Protein AF-A0A7W9IG91-F1 (afdb_monomer_lite)

Radius of gyration: 16.35 Å; chains: 1; bounding box: 43×32×46 Å

Foldseek 3Di:
DDDDDDDVVVVVVVVVVVLLVVFVVLVVVLQVLLVVLVFHWDWDDDPDRIWTHGPQFKIWGADSQQWIWIDGPVCPPDHTDIDHSVPSNVVSVVVSVVVVVVD

Structure (mmCIF, N/CA/C/O backbone):
data_AF-A0A7W9IG91-F1
#
_entry.id   AF-A0A7W9IG91-F1
#
loop_
_atom_site.group_PDB
_atom_site.id
_atom_site.type_symbol
_atom_site.label_atom_id
_atom_site.label_alt_id
_atom_site.label_comp_id
_atom_site.label_asym_id
_atom_site.label_entity_id
_atom_site.label_seq_id
_atom_site.pdbx_PDB_ins_code
_atom_site.Cartn_x
_atom_site.Cartn_y
_atom_site.Cartn_z
_atom_site.occupancy
_atom_site.B_iso_or_equiv
_atom_site.auth_seq_id
_atom_site.auth_comp_id
_atom_site.auth_asym_id
_atom_site.auth_atom_id
_atom_site.pdbx_PDB_model_num
ATOM 1 N N . MET A 1 1 ? 25.732 -24.321 -31.562 1.00 43.09 1 MET A N 1
ATOM 2 C CA . MET A 1 1 ? 25.474 -22.871 -31.702 1.00 43.09 1 MET A CA 1
ATOM 3 C C . MET A 1 1 ? 24.616 -22.426 -30.532 1.00 43.09 1 MET A C 1
ATOM 5 O O . MET A 1 1 ? 23.537 -22.972 -30.359 1.00 43.09 1 MET A O 1
ATOM 9 N N . ILE A 1 2 ? 25.123 -21.509 -29.711 1.00 52.06 2 ILE A N 1
ATOM 10 C CA . ILE A 1 2 ? 24.427 -20.917 -28.557 1.00 52.06 2 ILE A CA 1
ATOM 11 C C . ILE A 1 2 ? 23.882 -19.558 -29.036 1.00 52.06 2 ILE A C 1
ATOM 13 O O . ILE A 1 2 ? 24.662 -18.816 -29.637 1.00 52.06 2 ILE A O 1
ATOM 17 N N . PRO A 1 3 ? 22.585 -19.230 -28.881 1.00 42.53 3 PRO A N 1
ATOM 18 C CA . PRO A 1 3 ? 22.048 -17.975 -29.404 1.00 42.53 3 PRO A CA 1
ATOM 19 C C . PRO A 1 3 ? 22.619 -16.754 -28.659 1.00 42.53 3 PRO A C 1
ATOM 21 O O . PRO A 1 3 ? 22.746 -16.757 -27.436 1.00 42.53 3 PRO A O 1
ATOM 24 N N . LEU A 1 4 ? 22.980 -15.732 -29.444 1.00 52.22 4 LEU A N 1
ATOM 25 C CA . LEU A 1 4 ? 23.580 -14.457 -29.034 1.00 52.22 4 LEU A CA 1
ATOM 26 C C . LEU A 1 4 ? 22.638 -13.574 -28.182 1.00 52.22 4 LEU A C 1
ATOM 28 O O . LEU A 1 4 ? 21.415 -13.693 -28.287 1.00 52.22 4 LEU A O 1
ATOM 32 N N . PRO A 1 5 ? 23.202 -12.653 -27.374 1.00 56.19 5 PRO A N 1
ATOM 33 C CA . PRO A 1 5 ? 22.454 -11.748 -26.506 1.00 56.19 5 PRO A CA 1
ATOM 34 C C . PRO A 1 5 ? 21.768 -10.632 -27.307 1.00 56.19 5 PRO A C 1
ATOM 36 O O . PRO A 1 5 ? 22.362 -10.068 -28.222 1.00 56.19 5 PRO A O 1
ATOM 39 N N . GLY A 1 6 ? 20.538 -10.272 -26.920 1.00 54.62 6 GLY A N 1
ATOM 40 C CA . GLY A 1 6 ? 19.888 -9.039 -27.389 1.00 54.62 6 GLY A CA 1
ATOM 41 C C . GLY A 1 6 ? 18.570 -9.196 -28.148 1.00 54.62 6 GLY A C 1
ATOM 42 O O . GLY A 1 6 ? 18.230 -8.332 -28.952 1.00 54.62 6 GLY A O 1
ATOM 43 N N . THR A 1 7 ? 17.781 -10.247 -27.919 1.00 54.72 7 THR A N 1
ATOM 44 C CA . THR A 1 7 ? 16.390 -10.244 -28.395 1.00 54.72 7 THR A CA 1
ATOM 45 C C . THR A 1 7 ? 15.616 -9.144 -27.651 1.00 54.72 7 THR A C 1
ATOM 47 O O . THR A 1 7 ? 15.618 -9.152 -26.418 1.00 54.72 7 THR A O 1
ATOM 50 N N . PRO A 1 8 ? 14.887 -8.235 -28.332 1.00 58.00 8 PRO A N 1
ATOM 51 C CA . PRO A 1 8 ? 14.100 -7.188 -27.667 1.00 58.00 8 PRO A CA 1
ATOM 52 C C . PRO A 1 8 ? 13.054 -7.768 -26.706 1.00 58.00 8 PRO A C 1
ATOM 54 O O . PRO A 1 8 ? 12.645 -7.109 -25.758 1.00 58.00 8 PRO A O 1
ATOM 57 N N . ALA A 1 9 ? 12.645 -9.022 -26.915 1.00 57.25 9 ALA A N 1
ATOM 58 C CA . ALA A 1 9 ? 11.810 -9.767 -25.981 1.00 57.25 9 ALA A CA 1
ATOM 59 C C . ALA A 1 9 ? 12.525 -10.076 -24.650 1.00 57.25 9 ALA A C 1
ATOM 61 O O . ALA A 1 9 ? 11.914 -9.936 -23.596 1.00 57.25 9 ALA A O 1
ATOM 62 N N . GLY A 1 10 ? 13.810 -10.444 -24.683 1.00 59.09 10 GLY A N 1
ATOM 63 C CA . GLY A 1 10 ? 14.609 -10.708 -23.483 1.00 59.09 10 GLY A CA 1
ATOM 64 C C . 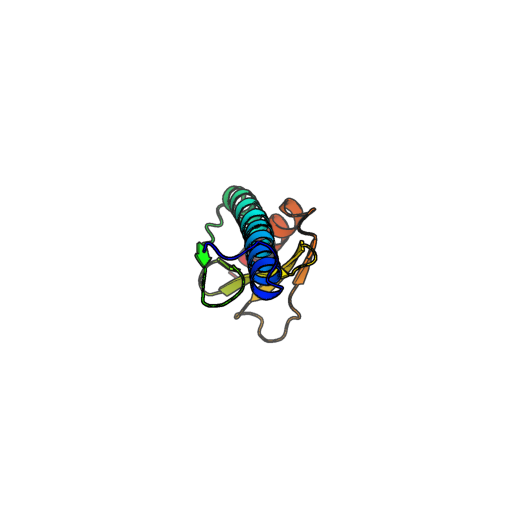GLY A 1 10 ? 14.926 -9.433 -22.703 1.00 59.09 10 GLY A C 1
ATOM 65 O O . GLY A 1 10 ? 14.837 -9.430 -21.479 1.00 59.09 10 GLY A O 1
ATOM 66 N N . ASP A 1 11 ? 15.206 -8.332 -23.405 1.00 60.47 11 ASP A N 1
ATOM 67 C CA . ASP A 1 11 ? 15.434 -7.024 -22.781 1.00 60.47 11 ASP A CA 1
ATOM 68 C C . ASP A 1 11 ? 14.144 -6.456 -22.160 1.00 60.47 11 ASP A C 1
ATOM 70 O O . ASP A 1 11 ? 14.136 -6.017 -21.011 1.00 60.47 11 ASP A O 1
ATOM 74 N N . ARG A 1 12 ? 13.002 -6.595 -22.854 1.00 60.09 12 ARG A N 1
ATOM 75 C CA . ARG A 1 12 ? 11.677 -6.255 -22.305 1.00 60.09 12 ARG A CA 1
ATOM 76 C C . ARG A 1 12 ? 11.317 -7.107 -21.098 1.00 60.09 12 ARG A C 1
ATOM 78 O O . ARG A 1 12 ? 10.820 -6.556 -20.122 1.00 60.09 12 ARG A O 1
ATOM 85 N N . LEU A 1 13 ? 11.550 -8.418 -21.152 1.00 61.75 13 LEU A N 1
ATOM 86 C CA . LEU A 1 13 ? 11.251 -9.311 -20.036 1.00 61.75 13 LEU A CA 1
ATOM 87 C C . LEU A 1 13 ? 12.100 -8.947 -18.819 1.00 61.75 13 LEU A C 1
ATOM 89 O O . LEU A 1 13 ? 11.558 -8.769 -17.737 1.00 61.75 13 LEU A O 1
ATOM 93 N N . ARG A 1 14 ? 13.404 -8.742 -19.011 1.00 62.94 14 ARG A N 1
ATOM 94 C CA . ARG A 1 14 ? 14.321 -8.338 -17.943 1.00 62.94 14 ARG A CA 1
ATOM 95 C C . ARG A 1 14 ? 13.949 -6.979 -17.357 1.00 62.94 14 ARG A C 1
ATOM 97 O O . ARG A 1 14 ? 13.932 -6.840 -16.141 1.00 62.94 14 ARG A O 1
ATOM 104 N N . ALA A 1 15 ? 13.565 -6.017 -18.195 1.00 63.72 15 ALA A N 1
ATOM 105 C CA . ALA A 1 15 ? 13.052 -4.737 -17.729 1.00 63.72 15 ALA A CA 1
ATOM 106 C C . ALA A 1 15 ? 11.737 -4.898 -16.948 1.00 63.72 15 ALA A C 1
ATOM 108 O O . ALA A 1 15 ? 11.560 -4.244 -15.933 1.00 63.72 15 ALA A O 1
ATOM 109 N N . VAL A 1 16 ? 10.818 -5.774 -17.366 1.00 65.06 16 VAL A N 1
ATOM 110 C CA . VAL A 1 16 ? 9.581 -6.074 -16.618 1.00 65.06 16 VAL A CA 1
ATOM 111 C C . VAL A 1 16 ? 9.883 -6.745 -15.274 1.00 65.06 16 VAL A C 1
ATOM 113 O O . VAL A 1 16 ? 9.307 -6.348 -14.265 1.00 65.06 16 VAL A O 1
ATOM 116 N N . THR A 1 17 ? 10.818 -7.695 -15.227 1.00 67.19 17 THR A N 1
ATOM 117 C CA . THR A 1 17 ? 11.229 -8.368 -13.987 1.00 67.19 17 THR A CA 1
ATOM 118 C C . THR A 1 17 ? 11.898 -7.404 -13.007 1.00 67.19 17 THR A C 1
ATOM 120 O O . THR A 1 17 ? 11.546 -7.394 -11.829 1.00 67.19 17 THR A O 1
ATOM 123 N N . ASP A 1 18 ? 12.813 -6.557 -13.482 1.00 68.06 18 ASP A N 1
ATOM 124 C CA . ASP A 1 18 ? 13.475 -5.536 -12.660 1.00 68.06 18 ASP A CA 1
ATOM 125 C C . ASP A 1 18 ? 12.458 -4.509 -12.119 1.00 68.06 18 ASP A C 1
ATOM 127 O O . ASP A 1 18 ? 12.453 -4.172 -10.935 1.00 68.06 18 ASP A O 1
ATOM 131 N N . ARG A 1 19 ? 11.476 -4.127 -12.947 1.00 65.75 19 ARG A N 1
ATOM 132 C CA . ARG A 1 19 ? 10.362 -3.245 -12.553 1.00 65.75 19 ARG A CA 1
ATOM 133 C C . ARG A 1 19 ? 9.466 -3.858 -11.479 1.00 65.75 19 ARG A C 1
ATOM 135 O O . ARG A 1 19 ? 9.096 -3.170 -10.530 1.00 65.75 19 ARG A O 1
ATOM 142 N N . TRP A 1 20 ? 9.114 -5.137 -11.599 1.00 70.38 20 TRP A N 1
ATOM 143 C CA . TRP A 1 20 ? 8.345 -5.829 -10.560 1.00 70.38 20 TRP A CA 1
ATOM 144 C C . TRP A 1 20 ? 9.146 -5.984 -9.268 1.00 70.38 20 TRP A C 1
ATOM 146 O O . TRP A 1 20 ? 8.561 -5.955 -8.187 1.00 70.38 20 TRP A O 1
ATOM 156 N N . SER A 1 21 ? 10.475 -6.065 -9.361 1.00 73.38 21 SER A N 1
ATOM 157 C CA . SER A 1 21 ? 11.360 -6.057 -8.196 1.00 73.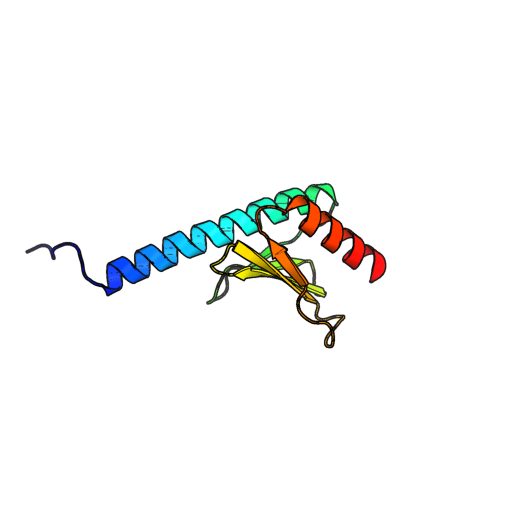38 21 SER A CA 1
ATOM 158 C C . SER A 1 21 ? 11.289 -4.729 -7.432 1.00 73.38 21 SER A C 1
ATOM 160 O O . SER A 1 21 ? 11.149 -4.735 -6.206 1.00 73.38 21 SER A O 1
ATOM 162 N N . ALA A 1 22 ? 11.296 -3.589 -8.135 1.00 76.00 22 ALA A N 1
ATOM 163 C CA . ALA A 1 22 ? 11.152 -2.267 -7.520 1.00 76.00 22 ALA A CA 1
ATOM 164 C C . ALA A 1 22 ? 9.778 -2.088 -6.848 1.00 76.00 22 ALA A C 1
ATOM 166 O O . ALA A 1 22 ? 9.709 -1.732 -5.670 1.00 76.00 22 ALA A O 1
ATOM 167 N N . ALA A 1 23 ? 8.693 -2.438 -7.547 1.00 74.94 23 ALA A N 1
ATOM 168 C CA . ALA A 1 23 ? 7.334 -2.399 -7.001 1.00 74.94 23 ALA A CA 1
ATOM 169 C C . ALA A 1 23 ? 7.185 -3.300 -5.759 1.00 74.94 23 ALA A C 1
ATOM 171 O O . ALA A 1 23 ? 6.694 -2.867 -4.716 1.00 74.94 23 ALA A O 1
ATOM 172 N N . ALA A 1 24 ? 7.694 -4.535 -5.825 1.00 78.75 24 ALA A N 1
ATOM 173 C CA . ALA A 1 24 ? 7.693 -5.466 -4.698 1.00 78.75 24 ALA A CA 1
ATOM 174 C C . ALA A 1 24 ? 8.578 -4.997 -3.531 1.00 78.75 24 ALA A C 1
ATOM 176 O O . ALA A 1 24 ? 8.343 -5.385 -2.387 1.00 78.75 24 ALA A O 1
ATOM 177 N N . THR A 1 25 ? 9.614 -4.201 -3.796 1.00 83.62 25 THR A N 1
ATOM 178 C CA . THR A 1 25 ? 10.466 -3.613 -2.753 1.00 83.62 25 THR A CA 1
ATOM 179 C C . THR A 1 25 ? 9.745 -2.472 -2.045 1.00 83.62 25 THR A C 1
ATOM 181 O O . THR A 1 25 ? 9.724 -2.452 -0.816 1.00 83.62 25 THR A O 1
ATOM 184 N N . ALA A 1 26 ? 9.091 -1.578 -2.791 1.00 81.50 26 ALA A N 1
ATOM 185 C CA . ALA A 1 26 ? 8.271 -0.508 -2.224 1.00 81.50 26 ALA A CA 1
ATOM 186 C C . ALA A 1 26 ? 7.130 -1.068 -1.358 1.00 81.50 26 ALA A C 1
ATOM 188 O O . ALA A 1 26 ? 6.957 -0.643 -0.220 1.00 81.50 26 ALA A O 1
ATOM 189 N N . LEU A 1 27 ? 6.424 -2.099 -1.835 1.00 84.25 27 LEU A N 1
ATOM 190 C CA . LEU A 1 27 ? 5.362 -2.762 -1.068 1.00 84.25 27 LEU A CA 1
ATOM 191 C C . LEU A 1 27 ? 5.888 -3.472 0.184 1.00 84.25 27 LEU A C 1
ATOM 193 O O . LEU A 1 27 ? 5.248 -3.433 1.231 1.00 84.25 27 LEU A O 1
ATOM 197 N N . ARG A 1 28 ? 7.074 -4.090 0.114 1.00 86.31 28 ARG A N 1
ATOM 198 C CA . ARG A 1 28 ? 7.719 -4.675 1.300 1.00 86.31 28 ARG A CA 1
ATOM 199 C C . ARG A 1 28 ? 8.068 -3.621 2.343 1.00 86.31 28 ARG A C 1
ATOM 201 O O . ARG A 1 28 ? 7.833 -3.865 3.520 1.00 86.31 28 ARG A O 1
ATOM 208 N N . ARG A 1 29 ? 8.593 -2.467 1.924 1.00 85.88 29 ARG A N 1
ATOM 209 C CA . ARG A 1 29 ? 8.861 -1.341 2.829 1.00 85.88 29 ARG A CA 1
ATOM 210 C C . ARG A 1 29 ? 7.568 -0.808 3.438 1.00 85.88 29 ARG A C 1
ATOM 212 O O . ARG A 1 29 ? 7.483 -0.715 4.651 1.00 85.88 29 ARG A O 1
ATOM 219 N N . LEU A 1 30 ? 6.539 -0.584 2.621 1.00 83.88 30 LEU A N 1
ATOM 220 C CA . LEU A 1 30 ? 5.232 -0.141 3.104 1.00 83.88 30 LEU A CA 1
ATOM 221 C C . LEU A 1 30 ? 4.640 -1.110 4.135 1.00 83.88 30 LEU A C 1
ATOM 223 O O . LEU A 1 30 ? 4.118 -0.684 5.156 1.00 83.88 30 LEU A O 1
ATOM 227 N N . ARG A 1 31 ? 4.758 -2.421 3.903 1.00 87.88 31 ARG A N 1
ATOM 228 C CA . ARG A 1 31 ? 4.341 -3.438 4.874 1.00 87.88 31 ARG A CA 1
ATOM 229 C C . ARG A 1 31 ? 5.095 -3.326 6.202 1.00 87.88 31 ARG A C 1
ATOM 231 O O . ARG A 1 31 ? 4.483 -3.542 7.241 1.00 87.88 31 ARG A O 1
ATOM 238 N N . VAL A 1 32 ? 6.396 -3.037 6.178 1.00 87.44 32 VAL A N 1
ATOM 239 C CA . VAL A 1 32 ? 7.188 -2.839 7.405 1.00 87.44 32 VAL A CA 1
ATOM 240 C C . VAL A 1 32 ? 6.690 -1.617 8.175 1.00 87.44 32 VAL A C 1
ATOM 242 O O . VAL A 1 32 ? 6.466 -1.732 9.374 1.00 87.44 32 VAL A O 1
ATOM 245 N N . GLU A 1 33 ? 6.429 -0.502 7.493 1.00 87.56 33 GLU A N 1
ATOM 246 C CA . GLU A 1 33 ? 5.859 0.696 8.128 1.00 87.56 33 GLU A CA 1
ATOM 247 C C . GLU A 1 33 ? 4.465 0.412 8.716 1.00 87.56 33 GLU A C 1
ATOM 249 O O . GLU A 1 33 ? 4.170 0.753 9.856 1.00 87.56 33 GLU A O 1
ATOM 254 N N . LEU A 1 34 ? 3.607 -0.302 7.981 1.00 85.56 34 LEU A N 1
ATOM 255 C CA . LEU A 1 34 ? 2.270 -0.683 8.451 1.00 85.56 34 LEU A CA 1
ATOM 256 C C . LEU A 1 34 ? 2.304 -1.616 9.672 1.00 85.56 34 LEU A C 1
ATOM 258 O O . LEU A 1 34 ? 1.420 -1.540 10.527 1.00 85.56 34 LEU A O 1
ATOM 262 N N . HIS A 1 35 ? 3.330 -2.462 9.792 1.00 87.31 35 HIS A N 1
ATOM 263 C CA . HIS A 1 35 ? 3.516 -3.303 10.974 1.00 87.31 35 HIS A CA 1
ATOM 264 C C . HIS A 1 35 ? 3.743 -2.483 12.253 1.00 87.31 35 HIS A C 1
ATOM 266 O O . HIS A 1 35 ? 3.303 -2.928 13.315 1.00 87.31 35 HIS A O 1
ATOM 272 N N . ASP A 1 36 ? 4.372 -1.304 12.173 1.00 87.25 36 ASP A N 1
ATOM 273 C CA . ASP A 1 36 ? 4.530 -0.396 13.323 1.00 87.25 36 ASP A CA 1
ATOM 274 C C . ASP A 1 36 ? 3.160 0.064 13.855 1.00 87.25 36 ASP A C 1
ATOM 276 O O . ASP A 1 36 ? 2.903 0.091 15.059 1.00 87.25 36 ASP A O 1
ATOM 280 N N . HIS A 1 37 ? 2.205 0.249 12.941 1.00 82.38 37 HIS A N 1
ATOM 281 C CA . HIS A 1 37 ? 0.806 0.550 13.240 1.00 82.38 37 HIS A CA 1
ATOM 282 C C . HIS A 1 37 ? -0.046 -0.684 13.600 1.00 82.38 37 HIS A C 1
ATOM 284 O O . HIS A 1 37 ? -1.268 -0.577 13.690 1.00 82.38 37 HIS A O 1
ATOM 290 N N . ARG A 1 38 ? 0.566 -1.861 13.818 1.00 85.00 38 ARG A N 1
ATOM 291 C CA . ARG A 1 38 ? -0.110 -3.158 14.053 1.00 85.00 38 ARG A CA 1
ATOM 292 C C . ARG A 1 38 ? -1.045 -3.599 12.923 1.00 85.00 38 ARG A C 1
ATOM 294 O O . ARG A 1 38 ? -1.963 -4.391 13.137 1.00 85.00 38 ARG A O 1
ATOM 301 N N . ILE A 1 39 ? -0.803 -3.108 11.714 1.00 83.75 39 ILE A N 1
ATOM 302 C CA . ILE A 1 39 ? -1.510 -3.527 10.510 1.00 83.75 39 ILE A CA 1
ATOM 303 C C . ILE A 1 39 ? -0.657 -4.600 9.845 1.00 83.75 39 ILE A C 1
ATOM 305 O O . ILE A 1 39 ? 0.525 -4.394 9.572 1.00 83.75 39 ILE A O 1
ATOM 309 N N . HIS A 1 40 ? -1.252 -5.762 9.587 1.00 85.12 40 HIS A N 1
ATOM 310 C CA . HIS A 1 40 ? -0.550 -6.923 9.040 1.00 85.12 40 HIS A CA 1
ATOM 311 C C . HIS A 1 40 ? -1.055 -7.240 7.635 1.00 85.12 40 HIS A C 1
ATOM 313 O O . HIS A 1 40 ? -1.910 -8.108 7.470 1.00 85.12 40 HIS A O 1
ATOM 319 N N . PRO A 1 41 ? -0.569 -6.515 6.616 1.00 84.69 41 PRO A N 1
ATOM 320 C CA . PRO A 1 41 ? -1.030 -6.702 5.261 1.00 84.69 41 PRO A CA 1
ATOM 321 C C . PRO A 1 41 ? -0.275 -7.843 4.570 1.00 84.69 41 PRO A C 1
ATOM 323 O O . PRO A 1 41 ? 0.907 -8.103 4.826 1.00 84.69 41 PRO A O 1
ATOM 326 N N . GLU A 1 42 ? -0.950 -8.493 3.635 1.00 87.88 42 GLU A N 1
ATOM 327 C CA . GLU A 1 42 ? -0.411 -9.586 2.837 1.00 87.88 42 GLU A CA 1
ATOM 328 C C . GLU A 1 42 ? 0.021 -9.073 1.464 1.00 87.88 42 GLU A C 1
ATOM 330 O O . GLU A 1 42 ? -0.642 -8.231 0.865 1.00 87.88 42 GLU A O 1
ATOM 335 N N . ILE A 1 43 ? 1.152 -9.557 0.944 1.00 85.44 43 ILE A N 1
ATOM 336 C CA . ILE A 1 43 ? 1.553 -9.235 -0.431 1.00 85.44 43 ILE A CA 1
ATOM 337 C C . ILE A 1 43 ? 1.011 -10.335 -1.339 1.00 85.44 43 ILE A C 1
ATOM 339 O O . ILE A 1 43 ? 1.458 -11.478 -1.252 1.00 85.44 43 ILE A O 1
ATOM 343 N N . ALA A 1 44 ? 0.089 -9.979 -2.227 1.00 84.62 44 ALA A N 1
ATOM 344 C CA . ALA A 1 44 ? -0.434 -10.865 -3.252 1.00 84.62 44 ALA A CA 1
ATOM 345 C C . ALA A 1 44 ? 0.331 -10.677 -4.572 1.00 84.62 44 ALA A C 1
ATOM 347 O O . ALA A 1 44 ? 0.537 -9.558 -5.053 1.00 84.62 44 ALA A O 1
ATOM 348 N N . TYR A 1 45 ? 0.733 -11.805 -5.155 1.00 77.75 45 TYR A N 1
ATOM 349 C CA . TYR A 1 45 ? 1.396 -11.906 -6.453 1.00 77.75 45 TYR A CA 1
ATOM 350 C C . TYR A 1 45 ? 0.476 -12.674 -7.410 1.00 77.75 45 TYR A C 1
ATOM 352 O O . TYR A 1 45 ? 0.661 -13.864 -7.648 1.00 77.75 45 TYR A O 1
ATOM 360 N N . ASP A 1 46 ? -0.564 -12.008 -7.903 1.00 72.56 46 ASP A N 1
ATOM 361 C CA . ASP A 1 46 ? -1.449 -12.552 -8.940 1.00 72.56 46 ASP A CA 1
ATOM 362 C C . ASP A 1 46 ? -0.798 -12.463 -10.333 1.00 72.56 46 ASP A C 1
ATOM 364 O O . ASP A 1 46 ? 0.353 -12.052 -10.465 1.00 72.56 46 ASP A O 1
ATOM 368 N N . MET A 1 47 ? -1.531 -12.796 -11.406 1.00 66.19 47 MET A N 1
ATOM 369 C CA . MET A 1 47 ? -1.080 -12.654 -12.809 1.00 66.19 47 MET A CA 1
ATOM 370 C C . MET A 1 47 ? -0.812 -11.190 -13.259 1.00 66.19 47 MET A C 1
ATOM 372 O O . MET A 1 47 ? -0.831 -10.888 -14.451 1.00 66.19 47 MET A O 1
ATOM 376 N N . GLY A 1 48 ? -0.576 -10.266 -12.325 1.00 70.94 48 GLY A N 1
ATOM 377 C CA . GLY A 1 48 ? -0.393 -8.835 -12.540 1.00 70.94 48 GLY A CA 1
ATOM 378 C C . GLY A 1 48 ? 0.686 -8.229 -11.628 1.00 70.94 48 GLY A C 1
ATOM 379 O O . GLY A 1 48 ? 1.513 -8.953 -11.074 1.00 70.94 48 GLY A O 1
ATOM 380 N N . PRO A 1 49 ? 0.729 -6.891 -11.494 1.00 72.31 49 PRO A N 1
ATOM 381 C CA . PRO A 1 49 ? 1.668 -6.233 -10.591 1.00 72.31 49 PRO A CA 1
ATOM 382 C C . PRO A 1 49 ? 1.426 -6.664 -9.135 1.00 72.31 49 PRO A C 1
ATOM 384 O O . PRO A 1 49 ? 0.283 -6.949 -8.763 1.00 72.31 49 PRO A O 1
ATOM 387 N N . PRO A 1 50 ? 2.483 -6.706 -8.304 1.00 81.50 50 PRO A N 1
ATOM 388 C CA . PRO A 1 50 ? 2.334 -7.049 -6.899 1.00 81.50 50 PRO A CA 1
ATOM 389 C C . PRO A 1 50 ? 1.421 -6.033 -6.208 1.00 81.50 50 PRO A C 1
ATOM 391 O O . PRO A 1 50 ? 1.450 -4.840 -6.522 1.00 81.50 50 PRO A O 1
ATOM 394 N N . ARG A 1 51 ? 0.626 -6.511 -5.251 1.00 84.62 51 ARG A N 1
ATOM 395 C CA . ARG A 1 51 ? -0.288 -5.684 -4.458 1.00 84.62 51 ARG A CA 1
ATOM 396 C C . ARG A 1 51 ? -0.209 -6.052 -2.983 1.00 84.62 51 ARG A C 1
ATOM 398 O O . ARG A 1 51 ? -0.014 -7.214 -2.643 1.00 84.62 51 ARG A O 1
ATOM 405 N N . LEU A 1 52 ? -0.352 -5.062 -2.117 1.00 86.31 52 LEU A N 1
ATOM 406 C CA . LEU A 1 52 ? -0.652 -5.236 -0.706 1.00 86.31 52 LEU A CA 1
ATOM 407 C C . LEU A 1 52 ? -2.158 -5.411 -0.538 1.00 86.31 52 LEU A C 1
ATOM 409 O O . LEU A 1 52 ? -2.932 -4.643 -1.095 1.00 86.31 52 LEU A O 1
ATOM 413 N N . VAL A 1 53 ? -2.572 -6.367 0.270 1.00 86.38 53 VAL A N 1
ATOM 414 C CA . VAL A 1 53 ? -3.961 -6.572 0.666 1.00 86.38 53 VAL A CA 1
ATOM 415 C C . VAL A 1 53 ? -4.021 -6.418 2.178 1.00 86.38 53 VAL A C 1
ATOM 417 O O . VAL A 1 53 ? -3.255 -7.053 2.900 1.00 86.38 53 VAL A O 1
ATOM 420 N N . ILE A 1 54 ? -4.881 -5.527 2.662 1.00 85.00 54 ILE A N 1
ATOM 421 C CA . ILE A 1 54 ? -5.075 -5.251 4.084 1.00 85.00 54 ILE A CA 1
ATOM 422 C C . ILE A 1 54 ? -6.494 -5.679 4.461 1.00 85.00 54 ILE A C 1
ATOM 424 O O . ILE A 1 54 ? -7.457 -4.930 4.278 1.00 85.00 54 ILE A O 1
ATOM 428 N N . GLY A 1 55 ? -6.617 -6.912 4.960 1.00 78.19 55 GLY A N 1
ATOM 429 C CA . GLY A 1 55 ? -7.916 -7.546 5.190 1.00 78.19 55 GLY A CA 1
ATOM 430 C C . GLY A 1 55 ? -8.759 -7.624 3.910 1.00 78.19 55 GLY A C 1
ATOM 431 O O . GLY A 1 55 ? -8.217 -7.678 2.811 1.00 78.19 55 GLY A O 1
ATOM 432 N N . ASP A 1 56 ? -10.085 -7.593 4.049 1.00 71.88 56 ASP A N 1
ATOM 433 C CA . ASP A 1 56 ? -11.021 -7.591 2.906 1.00 71.88 56 ASP A CA 1
ATOM 434 C C . ASP A 1 56 ? -11.314 -6.169 2.377 1.00 71.88 56 ASP A C 1
ATOM 436 O O . ASP A 1 56 ? -11.915 -5.972 1.326 1.00 71.88 56 ASP A O 1
ATOM 440 N N . ALA A 1 57 ? -10.883 -5.142 3.116 1.00 72.38 57 ALA A N 1
ATOM 441 C CA . ALA A 1 57 ? -11.352 -3.774 2.930 1.00 72.38 57 ALA A CA 1
ATOM 442 C C . ALA A 1 57 ? -10.459 -2.919 2.025 1.00 72.38 57 ALA A C 1
ATOM 444 O O . ALA A 1 57 ? -10.961 -1.959 1.439 1.00 72.38 57 ALA A O 1
ATOM 445 N N . LEU A 1 58 ? -9.156 -3.204 1.928 1.00 80.06 58 LEU A N 1
ATOM 446 C CA . LEU A 1 58 ? -8.200 -2.293 1.299 1.00 80.06 58 LEU A CA 1
ATOM 447 C C . LEU A 1 58 ? -7.131 -3.044 0.499 1.00 80.06 58 LEU A C 1
ATOM 449 O O . LEU A 1 58 ? -6.451 -3.934 0.999 1.00 80.06 58 LEU A O 1
ATOM 453 N N . THR A 1 59 ? -6.944 -2.634 -0.748 1.00 85.00 59 THR A N 1
ATOM 454 C CA . THR A 1 59 ? -5.881 -3.098 -1.636 1.00 85.00 59 THR A CA 1
ATOM 455 C C . THR A 1 59 ? -4.982 -1.926 -1.996 1.00 85.00 59 THR A C 1
ATOM 457 O O . THR A 1 59 ? -5.454 -0.867 -2.394 1.00 85.00 59 THR A O 1
ATOM 460 N N . VAL A 1 60 ? -3.676 -2.119 -1.889 1.00 83.69 60 VAL A N 1
ATOM 461 C CA . VAL A 1 60 ? -2.661 -1.127 -2.226 1.00 83.69 60 VAL A CA 1
ATOM 462 C C . VAL A 1 60 ? -1.787 -1.679 -3.343 1.00 83.69 60 VAL A C 1
ATOM 464 O O . VAL A 1 60 ? -1.328 -2.813 -3.270 1.00 83.69 60 VAL A O 1
ATOM 467 N N . TRP A 1 61 ? -1.509 -0.904 -4.379 1.00 84.69 61 TRP A N 1
ATOM 468 C CA . TRP A 1 61 ? -0.549 -1.285 -5.418 1.00 84.69 61 TRP A CA 1
ATOM 469 C C . TRP A 1 61 ? 0.386 -0.128 -5.724 1.00 84.69 61 TRP A C 1
ATOM 471 O O . TRP A 1 61 ? 0.140 1.005 -5.333 1.00 84.69 61 TRP A O 1
ATOM 481 N N . THR A 1 62 ? 1.483 -0.402 -6.417 1.00 79.00 62 THR A N 1
ATOM 482 C CA . THR A 1 62 ? 2.420 0.632 -6.858 1.00 79.00 62 THR A CA 1
ATOM 483 C C . THR A 1 62 ? 2.484 0.665 -8.377 1.00 79.00 62 THR A C 1
ATOM 485 O O . THR A 1 62 ? 2.560 -0.378 -9.029 1.00 79.00 62 THR A O 1
ATOM 488 N N . ASP A 1 63 ? 2.425 1.861 -8.957 1.00 74.94 63 ASP A N 1
ATOM 489 C CA . ASP A 1 63 ? 2.680 2.059 -10.382 1.00 74.94 63 ASP A CA 1
ATOM 490 C C . ASP A 1 63 ? 4.187 2.173 -10.675 1.00 74.94 63 ASP A C 1
ATOM 492 O O . ASP A 1 63 ? 5.028 2.346 -9.791 1.00 74.94 63 ASP A O 1
ATOM 496 N N . ARG A 1 64 ? 4.516 2.099 -11.965 1.00 66.25 64 ARG A N 1
ATOM 497 C CA . ARG A 1 64 ? 5.835 2.253 -12.585 1.00 66.25 64 ARG A CA 1
ATOM 498 C C . ARG A 1 64 ? 6.593 3.502 -12.136 1.00 66.25 64 ARG A C 1
ATOM 500 O O . ARG A 1 64 ? 7.819 3.464 -12.131 1.00 66.25 64 ARG A O 1
ATOM 507 N N . ALA A 1 65 ? 5.892 4.583 -11.791 1.00 67.94 65 ALA A N 1
ATOM 508 C CA . ALA A 1 65 ? 6.500 5.819 -11.295 1.00 67.94 65 ALA A CA 1
ATOM 509 C C . ALA A 1 65 ? 6.882 5.771 -9.802 1.00 67.94 65 ALA A C 1
ATOM 511 O O . ALA A 1 65 ? 7.394 6.752 -9.274 1.00 67.94 65 ALA A O 1
ATOM 512 N N . GLY A 1 66 ? 6.620 4.657 -9.108 1.00 67.56 66 GLY A N 1
ATOM 513 C CA . GLY A 1 66 ? 6.725 4.594 -7.653 1.00 67.56 66 GLY A CA 1
ATOM 514 C C . GLY A 1 66 ? 5.549 5.277 -6.960 1.00 67.56 66 GLY A C 1
ATOM 515 O O . GLY A 1 66 ? 5.636 5.595 -5.787 1.00 67.56 66 GLY A O 1
ATOM 516 N N . THR A 1 67 ? 4.439 5.520 -7.649 1.00 79.12 67 THR A N 1
ATOM 517 C CA . THR A 1 67 ? 3.227 6.027 -7.005 1.00 79.12 67 THR A CA 1
ATOM 518 C C . THR A 1 67 ? 2.485 4.863 -6.357 1.00 79.12 67 THR A C 1
ATOM 520 O O . THR A 1 67 ? 2.134 3.901 -7.036 1.00 79.12 67 THR A O 1
ATOM 523 N N . VAL A 1 68 ? 2.268 4.931 -5.050 1.00 79.38 68 VAL 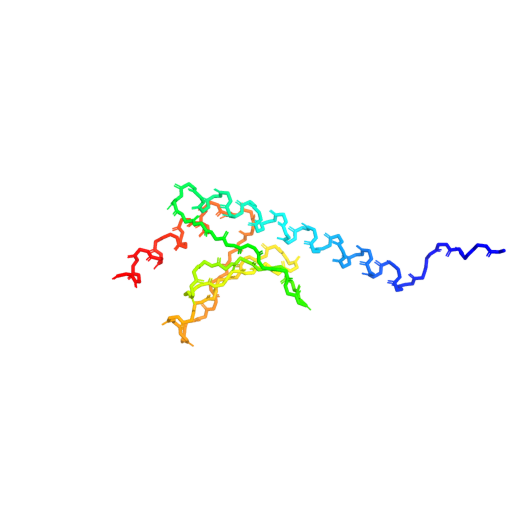A N 1
ATOM 524 C CA . VAL A 1 68 ? 1.413 4.022 -4.288 1.00 79.38 68 VAL A CA 1
ATOM 525 C C . VAL A 1 68 ? -0.035 4.445 -4.496 1.00 79.38 68 VAL A C 1
ATOM 527 O O . VAL A 1 68 ? -0.354 5.608 -4.296 1.00 79.38 68 VAL A O 1
ATOM 530 N N . PHE A 1 69 ? -0.893 3.510 -4.879 1.00 80.06 69 PHE A N 1
ATOM 531 C CA . PHE A 1 69 ? -2.332 3.679 -5.024 1.00 80.06 69 PHE A CA 1
ATOM 532 C C . PHE A 1 69 ? -3.045 2.832 -3.985 1.00 80.06 69 PHE A C 1
ATOM 534 O O . PHE A 1 69 ? -2.742 1.646 -3.852 1.00 80.06 69 PHE A O 1
ATOM 541 N N . CYS A 1 70 ? -4.017 3.420 -3.302 1.00 77.88 70 CYS A N 1
ATOM 542 C CA . CYS A 1 70 ? -4.822 2.746 -2.295 1.00 77.88 70 CYS A CA 1
ATOM 543 C C . CYS A 1 70 ? -6.279 2.700 -2.752 1.00 77.88 70 CYS A C 1
ATOM 545 O O . CYS A 1 70 ? -6.883 3.735 -3.024 1.00 77.88 70 CYS A O 1
ATOM 547 N N . TRP A 1 71 ? -6.853 1.504 -2.813 1.00 77.50 71 TRP A N 1
ATOM 548 C CA . TRP A 1 71 ? -8.245 1.271 -3.176 1.00 77.50 71 TRP A CA 1
ATOM 549 C C . TRP A 1 71 ? -8.962 0.536 -2.057 1.00 77.50 71 TRP A C 1
ATOM 551 O O . TRP A 1 71 ? -8.465 -0.479 -1.573 1.00 77.50 71 TRP A O 1
ATOM 561 N N . SER A 1 72 ? -10.134 1.023 -1.658 1.00 74.06 72 SER A N 1
ATOM 562 C CA . SER A 1 72 ? -10.948 0.377 -0.634 1.00 74.06 72 SER A CA 1
ATOM 563 C C . SER A 1 72 ? -12.298 -0.051 -1.188 1.00 74.06 72 SER A C 1
ATOM 565 O O . SER A 1 72 ? -13.016 0.757 -1.770 1.00 74.06 72 SER A O 1
ATOM 567 N N . ALA A 1 73 ? -12.671 -1.309 -0.951 1.00 67.62 73 ALA A N 1
ATOM 568 C CA . ALA A 1 73 ? -13.982 -1.828 -1.334 1.00 67.62 73 ALA A CA 1
ATOM 569 C C . ALA A 1 73 ? -15.124 -1.201 -0.511 1.00 67.62 73 ALA A C 1
ATOM 571 O O . ALA A 1 73 ? -16.246 -1.092 -1.000 1.00 67.62 73 ALA A O 1
ATOM 572 N N . ALA A 1 74 ? -14.835 -0.747 0.716 1.00 63.03 74 ALA A N 1
ATOM 573 C CA . ALA A 1 74 ? -15.801 -0.070 1.583 1.00 63.03 74 ALA A CA 1
ATOM 574 C C . ALA A 1 74 ? -16.213 1.316 1.051 1.00 63.03 74 ALA A C 1
ATOM 576 O O . ALA A 1 74 ? -17.292 1.803 1.376 1.00 63.03 74 ALA A O 1
ATOM 577 N N . TYR A 1 75 ? -15.384 1.922 0.197 1.00 58.59 75 TYR A N 1
ATOM 578 C CA . TYR A 1 75 ? -15.574 3.265 -0.345 1.00 58.59 75 TYR A CA 1
ATOM 579 C C . TYR A 1 75 ? -15.608 3.221 -1.876 1.00 58.59 75 TYR A C 1
ATOM 581 O O . TYR A 1 75 ? -14.798 3.860 -2.543 1.00 58.59 75 TYR A O 1
ATOM 589 N N . MET A 1 76 ? -16.553 2.457 -2.443 1.00 56.97 76 MET A N 1
ATOM 590 C CA . MET A 1 76 ? -16.744 2.269 -3.897 1.00 56.97 76 MET A CA 1
ATOM 591 C C . MET A 1 76 ? -16.843 3.572 -4.724 1.00 56.97 76 MET A C 1
ATOM 593 O O . MET A 1 76 ? -16.783 3.510 -5.951 1.00 56.97 76 MET A O 1
ATOM 597 N N . GLU A 1 77 ? -16.974 4.732 -4.079 1.00 53.28 77 GLU A N 1
ATOM 598 C CA . GLU A 1 77 ? -17.132 6.050 -4.701 1.00 53.28 77 GLU A CA 1
ATOM 599 C C . GLU A 1 77 ? -15.912 6.977 -4.521 1.00 53.28 77 GLU A C 1
ATOM 601 O O . GLU A 1 77 ? -15.876 8.053 -5.120 1.00 53.28 77 GLU A O 1
ATOM 606 N N . GLU A 1 78 ? -14.895 6.592 -3.736 1.00 52.97 78 GLU A N 1
ATOM 607 C CA . GLU A 1 78 ? -13.710 7.431 -3.527 1.00 52.97 78 GLU A CA 1
ATOM 608 C C . GLU A 1 78 ? -12.613 7.166 -4.576 1.00 52.97 78 GLU A C 1
ATOM 610 O O . GLU A 1 78 ? -12.296 6.010 -4.881 1.00 52.97 78 GLU A O 1
ATOM 615 N N . PRO A 1 79 ? -11.987 8.222 -5.134 1.00 56.50 79 PRO A N 1
ATOM 616 C CA . PRO A 1 79 ? -10.835 8.057 -6.007 1.00 56.50 79 PRO A CA 1
ATOM 617 C C . PRO A 1 79 ? -9.694 7.388 -5.236 1.00 56.50 79 PRO A C 1
ATOM 619 O O . PRO A 1 79 ? -9.461 7.696 -4.068 1.00 56.50 79 PRO A O 1
ATOM 622 N N . ALA A 1 80 ? -8.968 6.485 -5.900 1.00 62.94 80 ALA A N 1
ATOM 623 C CA . ALA A 1 80 ? -7.811 5.834 -5.299 1.00 62.94 80 ALA A CA 1
ATOM 624 C C . ALA A 1 80 ? -6.812 6.895 -4.804 1.00 62.94 80 ALA A C 1
ATOM 626 O O . ALA A 1 80 ? -6.332 7.719 -5.593 1.00 62.94 80 ALA A O 1
ATOM 627 N N . ASP A 1 81 ? -6.519 6.881 -3.502 1.00 66.88 81 ASP A N 1
ATOM 628 C CA . ASP A 1 81 ? -5.539 7.791 -2.911 1.00 66.88 81 ASP A CA 1
ATOM 629 C C . ASP A 1 81 ? -4.171 7.454 -3.497 1.00 66.88 81 ASP A C 1
ATOM 631 O O . ASP A 1 81 ? -3.824 6.274 -3.623 1.00 66.88 81 ASP A O 1
ATOM 635 N N . HIS A 1 82 ? -3.425 8.477 -3.904 1.00 70.50 82 HIS A N 1
ATOM 636 C CA . HIS A 1 82 ? -2.119 8.303 -4.513 1.00 70.50 82 HIS A CA 1
ATOM 637 C C . HIS A 1 82 ? -1.056 9.072 -3.743 1.00 70.50 82 HIS A C 1
ATOM 639 O O . HIS A 1 82 ? -1.221 10.244 -3.409 1.00 70.50 82 HIS A O 1
ATOM 645 N N . ALA A 1 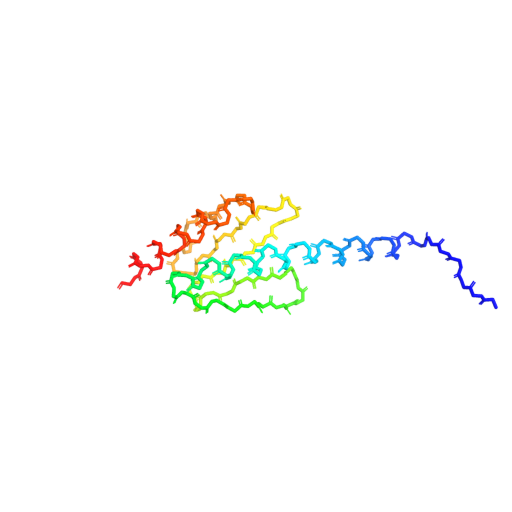83 ? 0.069 8.413 -3.505 1.00 71.25 83 ALA A N 1
ATOM 646 C CA . ALA A 1 83 ? 1.198 8.992 -2.800 1.00 71.25 83 ALA A CA 1
ATOM 647 C C . ALA A 1 83 ? 2.519 8.491 -3.379 1.00 71.25 83 ALA A C 1
ATOM 649 O O . ALA A 1 83 ? 2.572 7.460 -4.048 1.00 71.25 83 ALA A O 1
ATOM 650 N N . SER A 1 84 ? 3.601 9.226 -3.147 1.00 74.00 84 SER A N 1
ATOM 651 C CA . SER A 1 84 ? 4.929 8.793 -3.578 1.00 74.00 84 SER A CA 1
ATOM 652 C C . SER A 1 84 ? 5.426 7.632 -2.713 1.00 74.00 84 SER A C 1
ATOM 654 O O . SER A 1 84 ? 5.260 7.646 -1.496 1.00 74.00 84 SER A O 1
ATOM 656 N N . ALA A 1 85 ? 6.097 6.650 -3.315 1.00 70.06 85 ALA A N 1
ATOM 65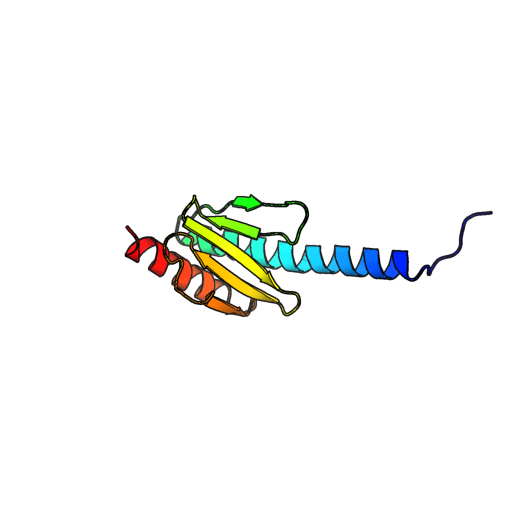7 C CA . ALA A 1 85 ? 6.799 5.585 -2.597 1.00 70.06 85 ALA A CA 1
ATOM 658 C C . ALA A 1 85 ? 8.081 6.068 -1.899 1.00 70.06 85 ALA A C 1
ATOM 660 O O . ALA A 1 85 ? 8.760 5.258 -1.271 1.00 70.06 85 ALA A O 1
ATOM 661 N N . ASP A 1 86 ? 8.423 7.352 -2.006 1.00 72.94 86 ASP A N 1
ATOM 662 C CA . ASP A 1 86 ? 9.423 7.992 -1.142 1.00 72.94 86 ASP A CA 1
ATOM 663 C C . ASP A 1 86 ? 8.830 8.374 0.231 1.00 72.94 86 ASP A C 1
ATOM 665 O O . ASP A 1 86 ? 9.534 8.344 1.235 1.00 72.94 86 ASP A O 1
ATOM 669 N N . ASP A 1 87 ? 7.514 8.603 0.310 1.00 79.38 87 ASP A N 1
ATOM 670 C CA . ASP A 1 87 ? 6.794 9.024 1.522 1.00 79.38 87 ASP A CA 1
ATOM 671 C C . ASP A 1 87 ? 6.024 7.866 2.184 1.00 79.38 87 ASP A C 1
ATOM 673 O O . ASP A 1 87 ? 4.942 8.041 2.749 1.00 79.38 87 ASP A O 1
ATOM 677 N N . LEU A 1 88 ? 6.576 6.647 2.139 1.00 77.12 88 LEU A N 1
ATOM 678 C CA . LEU A 1 88 ? 5.929 5.445 2.694 1.00 77.12 88 LEU A CA 1
ATOM 679 C C . LEU A 1 88 ? 5.457 5.574 4.152 1.00 77.12 88 LEU A C 1
ATOM 681 O O . LEU A 1 88 ? 4.376 5.053 4.431 1.00 77.12 88 LEU A O 1
ATOM 685 N N . PRO A 1 89 ? 6.177 6.251 5.070 1.00 80.00 89 PRO A N 1
ATOM 686 C CA . PRO A 1 89 ? 5.697 6.433 6.439 1.00 80.00 89 PRO A CA 1
ATOM 687 C C . PRO A 1 89 ? 4.408 7.260 6.499 1.00 80.00 89 PRO A C 1
ATOM 689 O O . PRO A 1 89 ? 3.486 6.936 7.246 1.00 80.00 89 PRO A O 1
ATOM 692 N N . GLU A 1 90 ? 4.295 8.306 5.673 1.00 80.75 90 GLU A N 1
ATOM 693 C CA . GLU A 1 90 ? 3.068 9.100 5.603 1.00 80.75 90 GLU A CA 1
ATOM 694 C C . GLU A 1 90 ? 1.923 8.294 4.981 1.00 80.75 90 GLU A C 1
ATOM 696 O O . GLU A 1 90 ? 0.795 8.355 5.474 1.00 80.75 90 GLU A O 1
ATOM 701 N N . VAL A 1 91 ? 2.209 7.480 3.960 1.00 80.12 91 VAL A N 1
ATOM 702 C CA . VAL A 1 91 ? 1.223 6.550 3.390 1.00 80.12 91 VAL A CA 1
ATOM 703 C C . VAL A 1 91 ? 0.732 5.564 4.444 1.00 80.12 91 VAL A C 1
ATOM 705 O O . VAL A 1 91 ? -0.475 5.400 4.608 1.00 80.12 91 VAL A O 1
ATOM 708 N N . ALA A 1 92 ? 1.639 4.936 5.194 1.00 80.88 92 ALA A N 1
ATOM 709 C CA . ALA A 1 92 ? 1.288 3.993 6.250 1.00 80.88 92 ALA A CA 1
ATOM 710 C C . ALA A 1 92 ? 0.428 4.650 7.338 1.00 80.88 92 ALA A C 1
ATOM 712 O O . ALA A 1 92 ? -0.600 4.088 7.719 1.00 80.88 92 ALA A O 1
ATOM 713 N N . ARG A 1 93 ? 0.785 5.869 7.765 1.00 81.94 93 ARG A N 1
ATOM 714 C CA . ARG A 1 93 ? 0.005 6.651 8.731 1.00 81.94 93 ARG A CA 1
ATOM 715 C C . ARG A 1 93 ? -1.406 6.939 8.218 1.00 81.94 93 ARG A C 1
ATOM 717 O O . ARG A 1 93 ? -2.368 6.648 8.922 1.00 81.94 93 ARG A O 1
ATOM 724 N N . ARG A 1 94 ? -1.543 7.448 6.988 1.00 79.75 94 ARG A N 1
ATOM 725 C CA . ARG A 1 94 ? -2.854 7.733 6.374 1.00 79.75 94 ARG A CA 1
ATOM 726 C C . ARG A 1 94 ? -3.705 6.473 6.260 1.00 79.75 94 ARG A C 1
ATOM 728 O O . ARG A 1 94 ? -4.897 6.505 6.550 1.00 79.75 94 ARG A O 1
ATOM 735 N N . LEU A 1 95 ? -3.104 5.352 5.860 1.00 78.38 95 LEU A N 1
ATOM 736 C CA . LEU A 1 95 ? -3.795 4.066 5.791 1.00 78.38 95 LEU A CA 1
ATOM 737 C C . LEU A 1 95 ? -4.266 3.598 7.170 1.00 78.38 95 LEU A C 1
ATOM 739 O O . LEU A 1 95 ? -5.396 3.130 7.296 1.00 78.38 95 LEU A O 1
ATOM 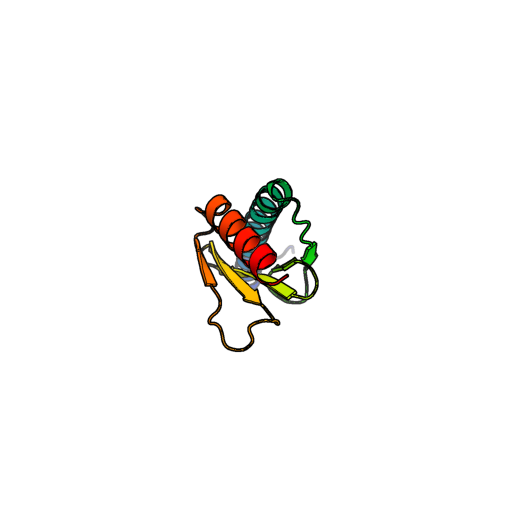743 N N . ALA A 1 96 ? -3.439 3.763 8.203 1.00 81.06 96 ALA A N 1
ATOM 744 C CA . ALA A 1 96 ? -3.811 3.439 9.573 1.00 81.06 96 ALA A CA 1
ATOM 745 C C . ALA A 1 96 ? -4.965 4.309 10.085 1.00 81.06 96 ALA A C 1
ATOM 747 O O . ALA A 1 96 ? -5.914 3.782 10.661 1.00 81.06 96 ALA A O 1
ATOM 748 N N . GLU A 1 97 ? -4.931 5.617 9.818 1.00 82.00 97 GLU A N 1
ATOM 749 C CA . GLU A 1 97 ? -6.023 6.540 10.150 1.00 82.00 97 GLU A CA 1
ATOM 750 C C . GLU A 1 97 ? -7.330 6.143 9.449 1.00 82.00 97 GLU A C 1
ATOM 752 O O . GLU A 1 97 ? -8.380 6.104 10.087 1.00 82.00 97 GLU A O 1
ATOM 757 N N . ARG A 1 98 ? -7.273 5.778 8.159 1.00 75.56 98 ARG A N 1
ATOM 758 C CA . ARG A 1 98 ? -8.454 5.321 7.403 1.00 75.56 98 ARG A CA 1
ATOM 759 C C . ARG A 1 98 ? -9.027 4.020 7.954 1.00 75.56 98 ARG A C 1
ATOM 761 O O . ARG A 1 98 ? -10.241 3.900 8.078 1.00 75.56 98 ARG A O 1
ATOM 768 N N . LEU A 1 99 ? -8.173 3.059 8.302 1.00 74.88 99 LEU A N 1
ATOM 769 C CA . LEU A 1 99 ? -8.612 1.790 8.888 1.00 74.88 99 LEU A CA 1
ATOM 770 C C . LEU A 1 99 ? -9.218 1.981 10.282 1.00 74.88 99 LEU A C 1
ATOM 772 O O . LEU A 1 99 ? -10.174 1.292 10.613 1.00 74.88 99 LEU A O 1
ATOM 776 N N . ALA A 1 100 ? -8.710 2.931 11.070 1.00 75.38 100 ALA A N 1
ATOM 777 C CA . ALA A 1 100 ? -9.282 3.276 12.368 1.00 75.38 100 ALA A CA 1
ATOM 778 C C . ALA A 1 100 ? -10.619 4.033 12.255 1.00 75.38 100 ALA A C 1
ATOM 780 O O . ALA A 1 100 ? -11.476 3.870 13.115 1.00 75.38 100 ALA A O 1
ATOM 781 N N . ALA A 1 101 ? -10.805 4.852 11.212 1.00 69.88 101 ALA A N 1
ATOM 782 C CA . ALA A 1 101 ? -12.034 5.618 10.981 1.00 69.88 101 ALA A CA 1
ATOM 783 C C . ALA A 1 101 ? -13.174 4.803 10.335 1.00 69.88 101 ALA A C 1
ATOM 785 O O . ALA A 1 101 ? -14.323 5.238 10.371 1.00 69.88 101 ALA A O 1
ATOM 786 N N . GLY A 1 102 ? -12.856 3.663 9.711 1.00 60.34 102 GLY A N 1
ATOM 787 C CA . GLY A 1 102 ? -13.823 2.748 9.094 1.00 60.34 102 GLY A CA 1
ATOM 788 C C . GLY A 1 102 ? -14.329 1.618 10.003 1.00 60.34 102 GLY A C 1
ATOM 789 O O . GLY A 1 102 ? -15.116 0.796 9.533 1.00 60.34 102 GLY A O 1
ATOM 790 N N . GLN A 1 103 ? -13.866 1.547 11.259 1.00 49.88 103 GLN A N 1
ATOM 791 C CA . GLN A 1 103 ? -14.415 0.678 12.314 1.00 49.88 103 GLN A CA 1
ATOM 792 C C . GLN A 1 103 ? -15.489 1.406 13.122 1.00 49.88 103 GLN A C 1
ATOM 794 O O . GLN A 1 103 ? -16.413 0.707 13.597 1.00 49.88 103 GLN A O 1
#

Organism: NCBI:txid1816182

pLDDT: mean 73.14, std 11.23, range [42.53, 87.88]

Sequence (103 aa):
MIPLPGTPAGDRLRAVTDRWSAAATALRRLRVELHDHRIHPEIAYDMGPPRLVIGDALTVWTDRAGTVFCWSAAYMEEPADHASADDLPEVARRLAERLAAGQ

Secondary structure (DSSP, 8-state):
-PPPS--HHHHHHHHHHHHHHHHHHHHHHHHHHHHHTT---EEE--SSS-EEEETTTEEEEE-TTSEEEEEEGGGTTSPPEEEETT-HHHHHHHHHHHHHHT-